Protein AF-A0A948YUH1-F1 (afdb_monomer_lite)

Foldseek 3Di:
DFKKWWKDDDPVLLVVLQVVDDDPQKHWDQDPNTIIIGGPVCVPPDDQVVVQVVVQVVQQVSQVVSCVPVVGPDRMHIAWMWDQDPVRDIDIHGDDDPPPDDD

pLDDT: mean 88.55, std 8.6, range [59.75, 96.5]

Sequence (103 aa):
MKWEVDVLGDQTDLRLLQKAFSSDEFYLSEENGKFVLWSRAFEDLNDADAVRTRAAELVASLSGASRALLGAQQSLTVGGVTLVREDGTKNYFLVVEPATMRI

Secondary structure (DSSP, 8-state):
-EEEEEEES-HHHHHHHHHH-B-SSEEEEEETTEEEEEEGGGTT--SHHHHHHHHHHHHHHHHHHHHHHH---SPPEEEEEEEE-TTSPEEEE--PPP-----

Structure (mmCIF, N/CA/C/O backbone):
data_AF-A0A948YUH1-F1
#
_entry.id   AF-A0A948YUH1-F1
#
loop_
_atom_site.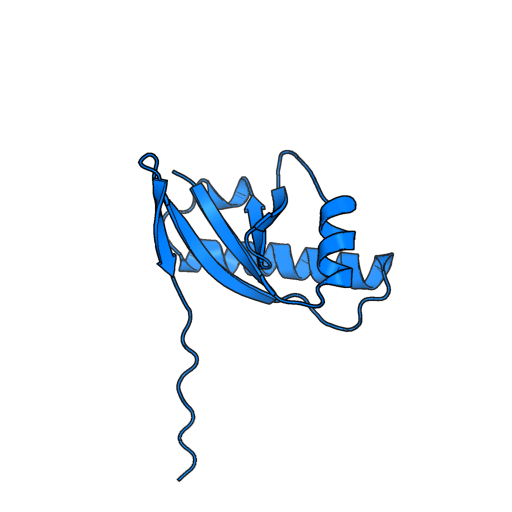group_PDB
_atom_site.id
_atom_site.type_symbol
_atom_site.label_atom_id
_atom_site.label_alt_id
_atom_site.label_comp_id
_atom_site.label_asym_id
_atom_site.label_entity_id
_atom_site.label_seq_id
_atom_site.pdbx_PDB_ins_code
_atom_site.Cartn_x
_atom_site.Cartn_y
_atom_site.Cartn_z
_atom_site.occupancy
_atom_site.B_iso_or_equiv
_atom_site.auth_seq_id
_atom_site.auth_comp_id
_atom_site.auth_asym_id
_atom_site.auth_atom_id
_atom_site.pdbx_PDB_model_num
ATOM 1 N N . MET A 1 1 ? 15.512 -0.864 -7.205 1.00 88.12 1 MET A N 1
ATOM 2 C CA . MET A 1 1 ? 14.159 -0.452 -7.695 1.00 88.12 1 MET A CA 1
ATOM 3 C C . MET A 1 1 ? 13.136 -0.650 -6.574 1.00 88.12 1 MET A C 1
ATOM 5 O O . MET A 1 1 ? 13.424 -1.439 -5.686 1.00 88.12 1 MET A O 1
ATOM 9 N N . LYS A 1 2 ? 11.983 0.036 -6.573 1.00 93.06 2 LYS A N 1
ATOM 10 C CA . LYS A 1 2 ? 10.915 -0.178 -5.571 1.00 93.06 2 LYS A CA 1
ATOM 11 C C . LYS A 1 2 ? 9.511 -0.018 -6.156 1.00 93.06 2 LYS A C 1
ATOM 13 O O . LYS A 1 2 ? 9.319 0.763 -7.088 1.00 93.06 2 LYS A O 1
ATOM 18 N N . TRP A 1 3 ? 8.542 -0.707 -5.564 1.00 96.31 3 TRP A N 1
ATOM 19 C CA . TRP A 1 3 ? 7.123 -0.559 -5.879 1.00 96.31 3 TRP A CA 1
ATOM 20 C C . TRP A 1 3 ? 6.408 0.301 -4.836 1.00 96.31 3 TRP A C 1
ATOM 22 O O . TRP A 1 3 ? 6.646 0.177 -3.635 1.00 96.31 3 TRP A O 1
ATOM 32 N N . GLU A 1 4 ? 5.527 1.165 -5.321 1.00 95.38 4 GLU A N 1
ATOM 33 C CA . GLU A 1 4 ? 4.665 2.062 -4.554 1.00 95.38 4 GLU A CA 1
ATOM 34 C C . GLU A 1 4 ? 3.216 1.821 -4.984 1.00 95.38 4 GLU A C 1
ATOM 36 O O . GLU A 1 4 ? 2.943 1.657 -6.177 1.00 95.38 4 GLU A O 1
ATOM 41 N N . VAL A 1 5 ? 2.282 1.793 -4.034 1.00 96.00 5 VAL A N 1
ATOM 42 C CA . VAL A 1 5 ? 0.864 1.547 -4.323 1.00 96.00 5 VAL A CA 1
ATOM 43 C C . VAL A 1 5 ? 0.003 2.649 -3.728 1.00 96.00 5 VAL A C 1
ATOM 45 O O . VAL A 1 5 ? 0.022 2.859 -2.521 1.00 96.00 5 VAL A O 1
ATOM 48 N N . ASP A 1 6 ? -0.787 3.328 -4.556 1.00 95.19 6 ASP A N 1
ATOM 49 C CA . ASP A 1 6 ? -1.751 4.315 -4.073 1.00 95.19 6 ASP A CA 1
ATOM 50 C C . ASP A 1 6 ? -2.845 3.592 -3.265 1.00 95.19 6 ASP A C 1
ATOM 52 O O . ASP A 1 6 ? -3.432 2.609 -3.728 1.00 95.19 6 ASP A O 1
ATOM 56 N N . VAL A 1 7 ? -3.156 4.095 -2.072 1.00 94.50 7 VAL A N 1
ATOM 57 C CA . VAL A 1 7 ? -4.279 3.631 -1.251 1.00 94.50 7 VAL A CA 1
ATOM 58 C C . VAL A 1 7 ? -5.345 4.714 -1.224 1.00 94.50 7 VAL A C 1
ATOM 60 O O . VAL A 1 7 ? -5.083 5.869 -0.890 1.00 94.50 7 VAL A O 1
ATOM 63 N N . LEU A 1 8 ? -6.560 4.326 -1.593 1.00 93.25 8 LEU A N 1
ATOM 64 C CA . LEU A 1 8 ? -7.725 5.198 -1.644 1.00 93.25 8 LEU A CA 1
ATOM 65 C C . LEU A 1 8 ? -8.661 4.874 -0.479 1.00 93.25 8 LEU A C 1
ATOM 67 O O . LEU A 1 8 ? -8.809 3.715 -0.092 1.00 93.25 8 LEU A O 1
ATOM 71 N N . GLY A 1 9 ? -9.296 5.904 0.067 1.00 91.12 9 GLY A N 1
ATOM 72 C CA . GLY A 1 9 ? -10.194 5.807 1.210 1.00 91.12 9 GLY A CA 1
ATOM 73 C C . GLY A 1 9 ? -10.421 7.177 1.839 1.00 91.12 9 GLY A C 1
ATOM 74 O O . GLY A 1 9 ? -10.020 8.202 1.279 1.00 91.12 9 GLY A O 1
ATOM 75 N N . ASP A 1 10 ? -11.042 7.188 3.013 1.00 90.56 10 ASP A N 1
ATOM 76 C CA . ASP A 1 10 ? -11.196 8.407 3.798 1.00 90.56 10 ASP A CA 1
ATOM 77 C C . ASP A 1 10 ? -9.825 8.930 4.269 1.00 90.56 10 ASP A C 1
ATOM 79 O O . ASP A 1 10 ? -8.994 8.182 4.790 1.00 90.56 10 ASP A O 1
ATOM 83 N N . GLN A 1 11 ? -9.565 10.226 4.069 1.00 90.31 11 GLN A N 1
ATOM 84 C CA . GLN A 1 11 ? -8.260 10.810 4.390 1.00 90.31 11 GLN A CA 1
ATOM 85 C C . GLN A 1 11 ? -7.987 10.864 5.895 1.00 90.31 11 GLN A C 1
ATOM 87 O O . GLN A 1 11 ? -6.833 10.749 6.310 1.00 90.31 11 GLN A O 1
ATOM 92 N N . THR A 1 12 ? -9.015 11.057 6.721 1.00 88.88 12 THR A N 1
ATOM 93 C CA . THR A 1 12 ? -8.854 11.058 8.176 1.00 88.88 12 THR A CA 1
ATOM 94 C C . THR A 1 12 ? -8.479 9.660 8.651 1.00 88.88 12 THR A C 1
ATOM 96 O O . THR A 1 12 ? -7.509 9.526 9.403 1.00 88.88 12 THR A O 1
ATOM 99 N N . ASP A 1 13 ? -9.154 8.629 8.142 1.00 88.19 13 ASP A N 1
ATOM 100 C CA . ASP A 1 13 ? -8.831 7.232 8.441 1.00 88.19 13 ASP A CA 1
ATOM 101 C C . ASP A 1 13 ? -7.412 6.868 7.980 1.00 88.19 13 ASP A C 1
ATOM 103 O O . ASP A 1 13 ? -6.636 6.301 8.750 1.00 88.19 13 ASP A O 1
ATOM 107 N N . LEU A 1 14 ? -7.023 7.250 6.760 1.00 91.25 14 LEU A N 1
ATOM 108 C CA . LEU A 1 14 ? -5.683 6.989 6.223 1.00 91.25 14 LEU A CA 1
ATOM 109 C C . LEU A 1 14 ? -4.571 7.665 7.039 1.00 91.25 14 LEU A C 1
ATOM 111 O O . LEU A 1 14 ? -3.547 7.035 7.308 1.00 91.25 14 LEU A O 1
ATOM 115 N N . ARG A 1 15 ? -4.780 8.898 7.521 1.00 91.25 15 ARG A N 1
ATOM 116 C CA . ARG A 1 15 ? -3.826 9.577 8.422 1.00 91.25 15 ARG A CA 1
ATOM 117 C C . ARG A 1 15 ? -3.712 8.903 9.781 1.00 91.25 15 ARG A C 1
ATOM 119 O O . ARG A 1 15 ? -2.632 8.885 10.373 1.00 91.25 15 ARG A O 1
ATOM 126 N N . LEU A 1 16 ? -4.816 8.385 10.311 1.00 88.50 16 LEU A N 1
ATOM 127 C CA . LEU A 1 16 ? -4.804 7.643 11.570 1.00 88.50 16 LEU A CA 1
ATOM 128 C C . LEU A 1 16 ? -4.091 6.298 11.400 1.00 88.50 16 LEU A C 1
ATOM 130 O O . LEU A 1 16 ? -3.247 5.949 12.225 1.00 88.50 16 LEU A O 1
ATOM 134 N N . LEU A 1 17 ? -4.353 5.591 10.301 1.00 87.12 17 LEU A N 1
ATOM 135 C CA . LEU A 1 17 ? -3.675 4.342 9.961 1.00 87.12 17 LEU A CA 1
ATOM 136 C C . LEU A 1 17 ? -2.182 4.533 9.733 1.00 87.12 17 LEU A C 1
ATOM 138 O O . LEU A 1 17 ? -1.403 3.754 10.264 1.00 87.12 17 LEU A O 1
ATOM 142 N N . GLN A 1 18 ? -1.773 5.585 9.026 1.00 89.81 18 GLN A N 1
ATOM 143 C CA . GLN A 1 18 ? -0.363 5.938 8.862 1.00 89.81 18 GLN A CA 1
ATOM 144 C C . GLN A 1 18 ? 0.358 6.051 10.213 1.00 89.81 18 GLN A C 1
ATOM 146 O O . GLN A 1 18 ? 1.482 5.581 10.362 1.00 89.81 18 GLN A O 1
ATOM 151 N N . LYS A 1 19 ? -0.287 6.665 11.211 1.00 86.50 19 LYS A N 1
ATOM 152 C CA . LYS A 1 19 ? 0.283 6.809 12.560 1.00 86.50 19 LYS A CA 1
ATOM 153 C C . LYS A 1 19 ? 0.280 5.499 13.346 1.00 86.50 19 LYS A C 1
ATOM 155 O O . LYS A 1 19 ? 1.171 5.290 14.162 1.00 86.50 19 LYS A O 1
ATOM 160 N N . ALA A 1 20 ? -0.729 4.657 13.140 1.00 83.19 20 ALA A N 1
ATOM 161 C CA . ALA A 1 20 ? -0.895 3.397 13.859 1.00 83.19 20 ALA A CA 1
ATOM 162 C C . ALA A 1 20 ? -0.060 2.246 13.268 1.00 83.19 20 ALA A C 1
ATOM 164 O O . ALA A 1 20 ? 0.323 1.334 13.996 1.00 83.19 20 ALA A O 1
ATOM 165 N N . PHE A 1 21 ? 0.230 2.288 11.966 1.00 75.81 21 PHE A N 1
ATOM 166 C CA . PHE A 1 21 ? 0.845 1.203 11.207 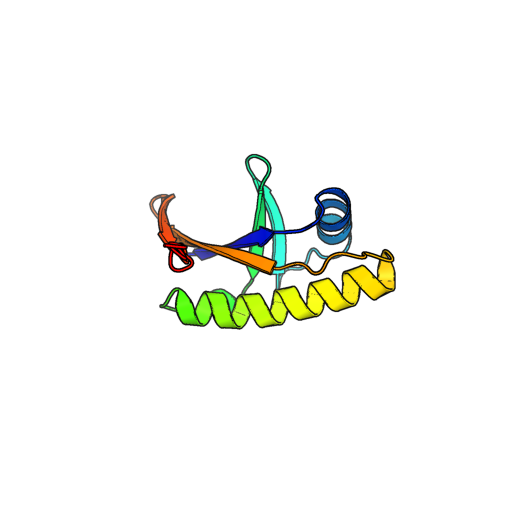1.00 75.81 21 PHE A CA 1
ATOM 167 C C . PHE A 1 21 ? 2.049 1.712 10.412 1.00 75.81 21 PHE A C 1
ATOM 169 O O . PHE A 1 21 ? 1.971 1.998 9.217 1.00 75.81 21 PHE A O 1
ATOM 176 N N . SER A 1 22 ? 3.181 1.794 11.105 1.00 79.19 22 SER A N 1
ATOM 177 C CA . SER A 1 22 ? 4.494 2.015 10.507 1.00 79.19 22 SER A CA 1
ATOM 178 C C . SER A 1 22 ? 5.444 0.954 11.048 1.00 79.19 22 SER A C 1
ATOM 180 O O . SER A 1 22 ? 5.704 0.906 12.250 1.00 79.19 22 SER A O 1
ATOM 182 N N . SER A 1 23 ? 5.936 0.086 10.169 1.00 83.56 23 SER A N 1
ATOM 183 C CA . SER A 1 23 ? 6.911 -0.958 10.492 1.00 83.56 23 SER A CA 1
ATOM 184 C C . SER A 1 23 ? 7.951 -1.072 9.381 1.00 83.56 23 SER A C 1
ATOM 186 O O . SER A 1 23 ? 7.758 -0.542 8.287 1.00 83.56 23 SER A O 1
ATOM 188 N N . ASP A 1 24 ? 9.026 -1.816 9.631 1.00 83.94 24 ASP A N 1
ATOM 189 C CA . ASP A 1 24 ? 10.033 -2.097 8.601 1.00 83.94 24 ASP A CA 1
ATOM 190 C C . ASP A 1 24 ? 9.501 -3.003 7.472 1.00 83.94 24 ASP A C 1
ATOM 192 O O . ASP A 1 24 ? 10.100 -3.064 6.400 1.00 83.94 24 ASP A O 1
ATOM 196 N N . GLU A 1 25 ? 8.381 -3.702 7.691 1.00 87.69 25 GLU A N 1
ATOM 197 C CA . GLU A 1 25 ? 7.762 -4.607 6.711 1.00 87.69 25 GLU A CA 1
ATOM 198 C C . GLU A 1 25 ? 6.817 -3.880 5.746 1.00 87.69 25 GLU A C 1
ATOM 200 O O . GLU A 1 25 ? 6.679 -4.267 4.581 1.00 87.69 25 GLU A O 1
ATOM 205 N N . PHE A 1 26 ? 6.151 -2.830 6.227 1.00 90.50 26 PHE A N 1
ATOM 206 C CA . PHE A 1 26 ? 5.310 -1.949 5.427 1.00 90.50 26 PHE A CA 1
ATOM 207 C C . PHE A 1 26 ? 5.034 -0.632 6.158 1.00 90.50 26 PHE A C 1
ATOM 209 O O . PHE A 1 26 ? 4.964 -0.585 7.393 1.00 90.50 26 PHE A O 1
ATOM 216 N N . TYR A 1 27 ? 4.805 0.423 5.380 1.00 91.19 27 TYR A N 1
ATOM 217 C CA . TYR A 1 27 ? 4.375 1.725 5.882 1.00 91.19 27 TYR A CA 1
ATOM 218 C C . TYR A 1 27 ? 3.497 2.452 4.861 1.00 91.19 27 TYR A C 1
ATOM 220 O O . TYR A 1 27 ? 3.575 2.211 3.654 1.00 91.19 27 TYR A O 1
ATOM 228 N N . LEU A 1 28 ? 2.672 3.365 5.370 1.00 92.75 28 LEU A N 1
ATOM 229 C CA . LEU A 1 28 ? 1.936 4.348 4.580 1.00 92.75 28 LEU A CA 1
ATOM 230 C C . LEU A 1 28 ? 2.662 5.697 4.648 1.00 92.75 28 LEU A C 1
ATOM 232 O O . LEU A 1 28 ? 3.009 6.160 5.734 1.00 92.75 28 LEU A O 1
ATOM 236 N N . SER A 1 29 ? 2.873 6.351 3.511 1.00 92.94 29 SER A N 1
ATOM 237 C CA . SER A 1 29 ? 3.331 7.743 3.430 1.00 92.94 29 SER A CA 1
ATOM 238 C C . SER A 1 29 ? 2.254 8.624 2.799 1.00 92.94 29 SER A C 1
ATOM 240 O O . SER A 1 29 ? 1.448 8.157 1.999 1.00 92.94 29 SER A O 1
ATOM 242 N N . GLU A 1 30 ? 2.220 9.906 3.170 1.00 93.56 30 GLU A N 1
ATOM 243 C CA . GLU A 1 30 ? 1.405 10.916 2.486 1.00 93.56 30 GLU A CA 1
ATOM 244 C C . GLU A 1 30 ? 2.324 11.712 1.547 1.00 93.56 30 GLU A C 1
ATOM 246 O O . GLU A 1 30 ? 3.229 12.412 2.001 1.00 93.56 30 GLU A O 1
ATOM 251 N N . GLU A 1 31 ? 2.105 11.599 0.238 1.00 90.00 31 GLU A N 1
ATOM 252 C CA . GLU A 1 31 ? 2.888 12.261 -0.807 1.00 90.00 31 GLU A CA 1
ATOM 253 C C . GLU A 1 31 ? 1.952 13.013 -1.756 1.00 90.00 31 GLU A C 1
ATOM 255 O O . GLU A 1 31 ? 1.087 12.420 -2.397 1.00 90.00 31 GLU A O 1
ATOM 260 N N . ASN A 1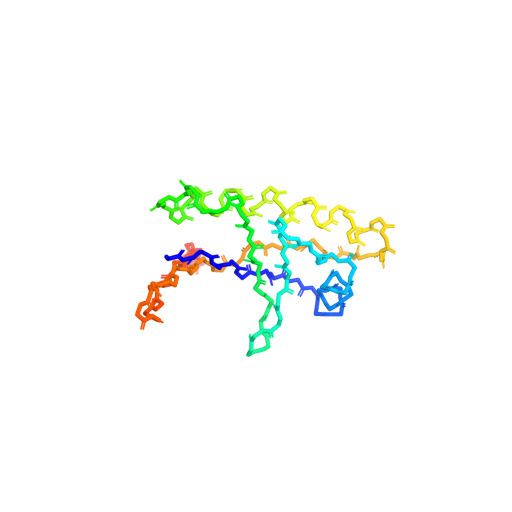 32 ? 2.112 14.337 -1.869 1.00 87.25 32 ASN A N 1
ATOM 261 C CA . ASN A 1 32 ? 1.294 15.189 -2.749 1.00 87.25 32 ASN A CA 1
ATOM 262 C C . ASN A 1 32 ? -0.230 15.009 -2.557 1.00 87.25 32 ASN A C 1
ATOM 264 O O . ASN A 1 32 ? -0.993 15.035 -3.522 1.00 87.25 32 ASN A O 1
ATOM 268 N N . GLY A 1 33 ? -0.675 14.802 -1.312 1.00 87.00 33 GLY A N 1
ATOM 269 C CA . GLY A 1 33 ? -2.089 14.590 -0.978 1.00 87.00 33 GLY A CA 1
ATOM 270 C C . GLY A 1 33 ? -2.628 13.196 -1.317 1.00 87.00 33 GLY A C 1
ATOM 271 O O . GLY A 1 33 ? -3.840 12.986 -1.268 1.00 87.00 33 GLY A O 1
ATOM 272 N N . LYS A 1 34 ? -1.751 12.247 -1.659 1.00 91.38 34 LYS A N 1
ATOM 273 C CA . LYS A 1 34 ? -2.073 10.830 -1.841 1.00 91.38 34 LYS A CA 1
ATOM 274 C C . LYS A 1 34 ? -1.431 9.993 -0.747 1.00 91.38 34 LYS A C 1
ATOM 276 O O . LYS A 1 34 ? -0.350 10.328 -0.275 1.00 91.38 34 LYS A O 1
ATOM 281 N N . PHE A 1 35 ? -2.068 8.881 -0.400 1.00 94.12 35 PHE A N 1
ATOM 282 C CA . PHE A 1 35 ? -1.476 7.885 0.483 1.00 94.12 35 PHE A CA 1
ATOM 283 C C . PHE A 1 35 ? -0.822 6.793 -0.347 1.00 94.12 35 PHE A C 1
ATOM 285 O O . PHE A 1 35 ? -1.470 6.205 -1.212 1.00 94.12 35 PHE A O 1
ATOM 292 N N . VAL A 1 36 ? 0.452 6.537 -0.080 1.00 95.06 36 VAL A N 1
ATOM 293 C CA . VAL A 1 36 ? 1.265 5.550 -0.783 1.00 95.06 36 VAL A CA 1
ATOM 294 C C . VAL A 1 36 ? 1.665 4.464 0.203 1.00 95.06 36 VAL A C 1
ATOM 296 O O . VAL A 1 36 ? 2.244 4.735 1.251 1.00 95.06 36 VAL A O 1
ATOM 299 N N . LEU A 1 37 ? 1.335 3.222 -0.127 1.00 95.12 37 LEU A N 1
ATOM 300 C CA . LEU A 1 37 ? 1.760 2.032 0.586 1.00 95.12 37 LEU A CA 1
ATOM 301 C C . LEU A 1 37 ? 3.056 1.510 -0.029 1.00 95.12 37 LEU A C 1
ATOM 303 O O . LEU A 1 37 ? 3.128 1.227 -1.229 1.00 95.12 37 LEU A O 1
ATOM 307 N N . TRP A 1 38 ? 4.047 1.314 0.828 1.00 94.19 38 TRP A N 1
ATOM 308 C CA . TRP A 1 38 ? 5.236 0.530 0.534 1.00 94.19 38 TRP A CA 1
ATOM 309 C C . TRP A 1 38 ? 5.243 -0.731 1.400 1.00 94.19 38 TRP A C 1
ATOM 311 O O . TRP A 1 38 ? 4.802 -0.699 2.550 1.00 94.19 38 TRP A O 1
ATOM 321 N N . SER A 1 39 ? 5.760 -1.839 0.867 1.00 94.56 39 SER A N 1
ATOM 322 C CA . SER A 1 39 ? 5.987 -3.068 1.628 1.00 94.56 39 SER A CA 1
ATOM 323 C C . SER A 1 39 ? 7.136 -3.888 1.048 1.00 94.56 39 SER A C 1
ATOM 325 O O . SER A 1 39 ? 7.270 -3.983 -0.174 1.00 94.56 39 SER A O 1
ATOM 327 N N . ARG A 1 40 ? 7.890 -4.572 1.921 1.00 93.62 40 ARG A N 1
ATOM 328 C CA . ARG A 1 40 ? 8.869 -5.600 1.523 1.00 93.62 40 ARG A CA 1
ATOM 329 C C . ARG A 1 40 ? 8.244 -6.723 0.708 1.00 93.62 40 ARG A C 1
ATOM 331 O O . ARG A 1 40 ? 8.885 -7.277 -0.175 1.00 93.62 40 ARG A O 1
ATOM 338 N N . ALA A 1 41 ? 6.961 -7.010 0.932 1.00 93.00 41 ALA A N 1
ATOM 339 C CA . ALA A 1 41 ? 6.221 -8.009 0.168 1.00 93.00 41 ALA A CA 1
ATOM 340 C C . ALA A 1 41 ? 6.127 -7.690 -1.337 1.00 93.00 41 ALA A C 1
ATOM 342 O O . ALA A 1 41 ? 5.676 -8.541 -2.102 1.00 93.00 41 ALA A O 1
ATOM 343 N N . PHE A 1 42 ? 6.505 -6.478 -1.760 1.00 94.56 42 PHE A N 1
ATOM 344 C CA . PHE A 1 42 ? 6.553 -6.087 -3.164 1.00 94.56 42 PHE A CA 1
ATOM 345 C C . PHE A 1 42 ? 7.948 -6.232 -3.789 1.00 94.56 42 PHE A C 1
ATOM 347 O O . PHE A 1 42 ? 8.049 -6.160 -5.009 1.00 94.56 42 PHE A O 1
ATOM 354 N N . GLU A 1 43 ? 9.014 -6.408 -3.000 1.00 92.00 43 GLU A N 1
ATOM 355 C CA . GLU A 1 43 ? 10.404 -6.368 -3.491 1.00 92.00 43 GLU A CA 1
ATOM 356 C C . GLU A 1 43 ? 10.720 -7.492 -4.484 1.00 92.00 43 GLU A C 1
ATOM 358 O O . GLU A 1 43 ? 11.390 -7.247 -5.485 1.00 92.00 43 GLU A O 1
ATOM 363 N N . ASP A 1 44 ? 10.172 -8.687 -4.255 1.00 91.94 44 ASP A N 1
ATOM 364 C CA . ASP A 1 44 ? 10.383 -9.856 -5.117 1.00 91.94 44 ASP A CA 1
ATOM 365 C C . ASP A 1 44 ? 9.429 -9.908 -6.329 1.00 91.94 44 ASP A C 1
ATOM 367 O O . ASP A 1 44 ? 9.479 -10.842 -7.136 1.00 91.94 44 ASP A O 1
ATOM 371 N N . LEU A 1 45 ? 8.530 -8.927 -6.469 1.00 95.06 45 LEU A N 1
ATOM 372 C CA . LEU A 1 45 ? 7.527 -8.895 -7.534 1.00 95.06 45 LEU A CA 1
ATOM 373 C C . LEU A 1 45 ? 8.031 -8.092 -8.737 1.00 95.06 45 LEU A C 1
ATOM 375 O O . LEU A 1 45 ? 8.528 -6.975 -8.606 1.00 95.06 45 LEU A O 1
ATOM 379 N N . ASN A 1 46 ? 7.852 -8.646 -9.938 1.00 92.00 46 ASN A N 1
ATOM 380 C CA . ASN A 1 46 ? 8.374 -8.063 -11.181 1.00 92.00 46 ASN A CA 1
ATOM 381 C C . ASN A 1 46 ? 7.290 -7.510 -12.112 1.00 92.00 46 ASN A C 1
ATOM 383 O O . ASN A 1 46 ? 7.608 -6.921 -13.146 1.00 92.00 46 ASN A O 1
ATOM 387 N N . ASP A 1 47 ? 6.019 -7.679 -11.759 1.00 93.00 47 ASP A N 1
ATOM 388 C CA . ASP A 1 47 ? 4.893 -7.228 -12.562 1.00 93.00 47 ASP A CA 1
ATOM 389 C C . ASP A 1 47 ? 3.852 -6.486 -11.714 1.00 93.00 47 ASP A C 1
ATOM 391 O O . ASP A 1 47 ? 3.646 -6.756 -10.528 1.00 93.00 47 ASP A O 1
ATOM 395 N N . ALA A 1 48 ? 3.199 -5.511 -12.343 1.00 94.75 48 ALA A N 1
ATOM 396 C CA . ALA A 1 48 ? 2.264 -4.627 -11.663 1.00 94.75 48 ALA A CA 1
ATOM 397 C C . ALA A 1 48 ? 0.980 -5.342 -11.205 1.00 94.75 48 ALA A C 1
ATOM 399 O O . ALA A 1 48 ? 0.340 -4.877 -10.261 1.00 94.75 48 ALA A O 1
ATOM 400 N N . ASP A 1 49 ? 0.594 -6.452 -11.839 1.00 94.00 49 ASP A N 1
ATOM 401 C CA . ASP A 1 49 ? -0.626 -7.190 -11.500 1.00 94.00 49 ASP A CA 1
ATOM 402 C C . ASP A 1 49 ? -0.426 -8.049 -10.244 1.00 94.00 49 ASP A C 1
ATOM 404 O O . ASP A 1 49 ? -1.296 -8.076 -9.366 1.00 94.00 49 ASP A O 1
ATOM 408 N N . ALA A 1 50 ? 0.743 -8.671 -10.091 1.00 95.38 50 ALA A N 1
ATOM 409 C CA . ALA A 1 50 ? 1.154 -9.357 -8.874 1.00 95.38 50 ALA A CA 1
ATOM 410 C C . ALA A 1 50 ? 1.273 -8.372 -7.709 1.00 95.38 50 ALA A C 1
ATOM 412 O O . ALA A 1 50 ? 0.734 -8.634 -6.632 1.00 95.38 50 ALA A O 1
ATOM 413 N N . VAL A 1 51 ? 1.895 -7.205 -7.931 1.00 96.50 51 VAL A N 1
ATOM 414 C CA . VAL A 1 51 ? 1.960 -6.137 -6.919 1.00 96.50 51 VAL A CA 1
ATOM 415 C C . VAL A 1 51 ? 0.558 -5.688 -6.523 1.00 96.50 51 VAL A C 1
ATOM 417 O O . VAL A 1 51 ? 0.270 -5.582 -5.333 1.00 96.50 51 VAL A O 1
ATOM 420 N N . ARG A 1 52 ? -0.350 -5.487 -7.486 1.00 95.44 52 ARG A N 1
ATOM 421 C CA . ARG A 1 52 ? -1.740 -5.104 -7.202 1.00 95.44 52 ARG A CA 1
ATOM 422 C C . ARG A 1 52 ? -2.475 -6.160 -6.386 1.00 95.44 52 ARG A C 1
ATOM 424 O O . ARG A 1 52 ? -3.142 -5.811 -5.417 1.00 95.44 52 ARG A O 1
ATOM 431 N N . THR A 1 53 ? -2.341 -7.431 -6.757 1.00 95.44 53 THR A N 1
ATOM 432 C CA . THR A 1 53 ? -2.948 -8.559 -6.036 1.00 95.44 53 THR A CA 1
ATOM 433 C C . THR A 1 53 ? -2.456 -8.596 -4.595 1.00 95.44 53 THR A C 1
ATOM 435 O O . THR A 1 53 ? -3.255 -8.594 -3.659 1.00 95.44 53 THR A O 1
ATOM 438 N N . ARG A 1 54 ? -1.135 -8.529 -4.403 1.00 96.00 54 ARG A N 1
ATOM 439 C CA . ARG A 1 54 ? -0.529 -8.559 -3.074 1.00 96.00 54 ARG A CA 1
ATOM 440 C C . ARG A 1 54 ? -0.898 -7.334 -2.240 1.00 96.00 54 ARG A C 1
ATOM 442 O O . ARG A 1 54 ? -1.173 -7.449 -1.047 1.00 96.00 54 ARG A O 1
ATOM 449 N N . ALA A 1 55 ? -0.951 -6.163 -2.863 1.00 95.44 55 ALA A N 1
ATOM 450 C CA . ALA A 1 55 ? -1.390 -4.944 -2.205 1.00 95.44 55 ALA A CA 1
ATO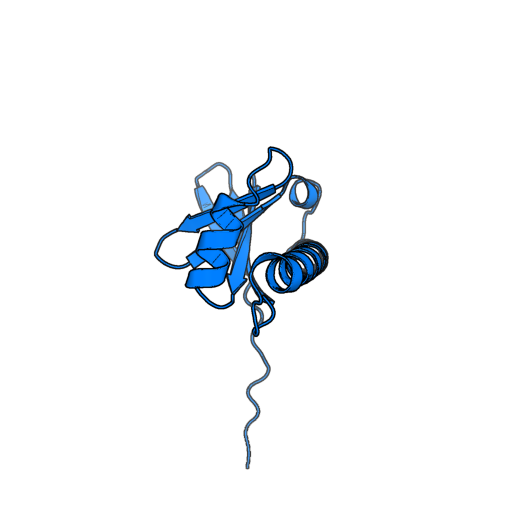M 451 C C . ALA A 1 55 ? -2.870 -5.004 -1.815 1.00 95.44 55 ALA A C 1
ATOM 453 O O . ALA A 1 55 ? -3.219 -4.528 -0.741 1.00 95.44 55 ALA A O 1
ATOM 454 N N . ALA A 1 56 ? -3.733 -5.624 -2.624 1.00 94.75 56 ALA A N 1
ATOM 455 C CA . ALA A 1 56 ? -5.149 -5.778 -2.298 1.00 94.75 56 ALA A CA 1
ATOM 456 C C . ALA A 1 56 ? -5.354 -6.616 -1.025 1.00 94.75 56 ALA A C 1
ATOM 458 O O . ALA A 1 56 ? -6.183 -6.257 -0.191 1.00 94.75 56 ALA A O 1
ATOM 459 N N . GLU A 1 57 ? -4.561 -7.671 -0.822 1.00 94.56 57 GLU A N 1
ATOM 460 C CA . GLU A 1 57 ? -4.576 -8.476 0.409 1.00 94.56 57 GLU A CA 1
ATOM 461 C C . GLU A 1 57 ? -4.160 -7.659 1.646 1.00 94.56 57 GLU A C 1
ATOM 463 O O . GLU A 1 57 ? -4.815 -7.706 2.696 1.00 94.56 57 GLU A O 1
ATOM 468 N N . LEU A 1 58 ? -3.088 -6.868 1.521 1.00 92.62 58 LEU A N 1
ATOM 469 C CA . LEU A 1 58 ? -2.616 -5.987 2.593 1.00 92.62 58 LEU A CA 1
ATOM 470 C C . LEU A 1 58 ? -3.636 -4.885 2.904 1.00 92.62 58 LEU A C 1
ATOM 472 O O . LEU A 1 58 ? -3.975 -4.664 4.065 1.00 92.62 58 LEU A O 1
ATOM 476 N N . VAL A 1 59 ? -4.184 -4.234 1.879 1.00 93.50 59 VAL A N 1
ATOM 477 C CA . VAL A 1 59 ? -5.195 -3.176 2.014 1.00 93.50 59 VAL A CA 1
ATOM 478 C C . VAL A 1 59 ? -6.502 -3.718 2.601 1.00 93.50 59 VAL A C 1
ATOM 480 O O . VAL A 1 59 ? -7.130 -3.041 3.420 1.00 93.50 59 VAL A O 1
ATOM 483 N N . ALA A 1 60 ? -6.898 -4.950 2.273 1.00 92.31 60 ALA A N 1
ATOM 484 C CA . ALA A 1 60 ? -8.038 -5.613 2.907 1.00 92.31 60 ALA A CA 1
ATOM 485 C C . ALA A 1 60 ? -7.797 -5.843 4.409 1.00 92.31 60 ALA A C 1
ATOM 487 O O . ALA A 1 60 ? -8.688 -5.594 5.226 1.00 92.31 60 ALA A O 1
ATOM 488 N N . SER A 1 61 ? -6.579 -6.245 4.781 1.00 89.88 61 SER A N 1
ATOM 489 C CA . SER A 1 61 ? -6.178 -6.417 6.182 1.00 89.88 61 SER A CA 1
ATOM 490 C C . SER A 1 61 ? -6.181 -5.081 6.936 1.00 89.88 61 SER A C 1
ATOM 492 O O . SER A 1 61 ? -6.752 -4.984 8.024 1.00 89.88 61 SER A O 1
ATOM 494 N N . LEU A 1 62 ? -5.642 -4.022 6.322 1.00 88.69 62 LEU A N 1
ATOM 495 C CA . LEU A 1 62 ? -5.673 -2.656 6.859 1.00 88.69 62 LEU A CA 1
ATOM 496 C C . LEU A 1 62 ? -7.102 -2.123 7.003 1.00 88.69 62 LEU A C 1
ATOM 498 O O . LEU A 1 62 ? -7.415 -1.497 8.009 1.00 88.69 62 LEU A O 1
ATOM 502 N N . SER A 1 63 ? -7.989 -2.426 6.054 1.00 89.31 63 SER A N 1
ATOM 503 C CA . SER A 1 63 ? -9.416 -2.086 6.147 1.00 89.31 63 SER A CA 1
ATOM 504 C C . SER A 1 63 ? -10.110 -2.819 7.296 1.00 89.31 63 SER A C 1
ATOM 506 O O . SER A 1 63 ? -11.007 -2.284 7.941 1.00 89.31 63 SER A O 1
ATOM 508 N N . GLY A 1 64 ? -9.722 -4.067 7.571 1.00 87.75 64 GLY A N 1
ATOM 509 C CA . GLY A 1 64 ? -10.188 -4.795 8.752 1.00 87.75 64 GLY A CA 1
ATOM 510 C C . GLY A 1 64 ? -9.755 -4.103 10.045 1.00 87.75 64 GLY A C 1
ATOM 511 O O . GLY A 1 64 ? -10.587 -3.849 10.918 1.00 87.75 64 GLY A O 1
ATOM 512 N N . ALA A 1 65 ? -8.474 -3.744 10.133 1.00 84.81 65 ALA A N 1
ATOM 513 C CA . ALA A 1 65 ? -7.915 -3.046 11.284 1.00 84.81 65 ALA A CA 1
ATOM 514 C C . ALA A 1 65 ? -8.521 -1.645 11.478 1.00 84.81 65 ALA A C 1
ATOM 516 O O . ALA A 1 65 ? -8.842 -1.277 12.605 1.00 84.81 65 ALA A O 1
ATOM 517 N N . SER A 1 66 ? -8.743 -0.887 10.400 1.00 84.31 66 SER A N 1
ATOM 518 C CA . SER A 1 66 ? -9.345 0.451 10.459 1.00 84.31 66 SER A CA 1
ATOM 519 C C . SER A 1 66 ? -10.773 0.405 10.994 1.00 84.31 66 SER A C 1
ATOM 521 O O . SER A 1 66 ? -11.122 1.169 11.891 1.00 84.31 66 SER A O 1
ATOM 523 N N . ARG A 1 67 ? -11.585 -0.551 10.529 1.00 87.75 67 ARG A N 1
ATOM 524 C CA . ARG A 1 67 ? -12.942 -0.764 11.048 1.00 87.75 67 ARG A CA 1
ATOM 525 C C . ARG A 1 67 ? -12.933 -1.122 12.528 1.00 87.75 67 ARG A C 1
ATOM 527 O O . ARG A 1 67 ? -13.726 -0.578 13.288 1.00 87.75 67 ARG A O 1
ATOM 534 N N . ALA A 1 68 ? -12.033 -2.016 12.934 1.00 86.06 68 ALA A N 1
ATOM 535 C CA . ALA A 1 68 ? -11.960 -2.494 14.309 1.00 86.06 68 ALA A CA 1
ATOM 536 C C . ALA A 1 68 ? -11.454 -1.426 15.294 1.00 86.06 68 ALA A C 1
ATOM 538 O O . ALA A 1 68 ? -11.969 -1.331 16.405 1.00 86.06 68 ALA A O 1
ATOM 539 N N . LEU A 1 69 ? -10.448 -0.639 14.902 1.00 81.75 69 LEU A N 1
ATOM 540 C CA . LEU A 1 69 ? -9.770 0.312 15.788 1.00 81.75 69 LEU A CA 1
ATOM 541 C C . LEU A 1 69 ? -10.360 1.722 15.730 1.00 81.75 69 LEU A C 1
ATOM 543 O O . LEU A 1 69 ? -10.355 2.425 16.736 1.00 81.75 69 LEU A O 1
ATOM 547 N N . LEU A 1 70 ? -10.829 2.144 14.555 1.00 81.12 70 LEU A N 1
ATOM 548 C CA . LEU A 1 70 ? -11.218 3.529 14.278 1.00 81.12 70 LEU A CA 1
ATOM 549 C C . LEU A 1 70 ? -12.718 3.676 13.996 1.00 81.12 70 LEU A C 1
ATOM 551 O O . LEU A 1 70 ? -13.210 4.793 13.880 1.00 81.12 70 LEU A O 1
ATOM 555 N N . GLY A 1 71 ? -13.456 2.567 13.879 1.00 81.69 71 GLY A N 1
ATOM 556 C CA . GLY A 1 71 ? -14.871 2.599 13.503 1.00 81.69 71 GLY A CA 1
ATOM 557 C C . GLY A 1 71 ? -15.106 3.064 12.062 1.00 81.69 71 GLY A C 1
ATOM 558 O O . GLY A 1 71 ? -16.222 3.481 11.736 1.00 81.69 71 GLY A O 1
ATOM 559 N N . ALA A 1 72 ? -14.069 2.992 11.217 1.00 82.81 72 ALA A N 1
ATOM 560 C CA . ALA A 1 72 ? -14.114 3.385 9.813 1.00 82.81 72 ALA A CA 1
ATOM 561 C C . ALA A 1 72 ? -15.326 2.759 9.108 1.00 82.81 72 ALA A C 1
ATOM 563 O O . ALA A 1 72 ? -15.650 1.590 9.317 1.00 82.81 72 ALA A O 1
ATOM 564 N N . GLN A 1 73 ? -16.017 3.534 8.276 1.00 77.19 73 GLN A N 1
ATOM 565 C CA . GLN A 1 73 ? -17.196 3.048 7.544 1.00 77.19 73 GLN A CA 1
ATOM 566 C C . GLN A 1 73 ? -16.857 2.671 6.100 1.00 77.19 73 GLN A C 1
ATOM 568 O O . GLN A 1 73 ? -17.488 1.786 5.521 1.00 77.19 73 GLN A O 1
ATOM 573 N N . GLN A 1 74 ? -15.846 3.317 5.516 1.00 81.94 74 GLN A N 1
ATOM 574 C CA . GLN A 1 74 ? -15.404 3.045 4.153 1.00 81.94 74 GLN A CA 1
ATOM 575 C C . GLN A 1 74 ? -14.254 2.040 4.146 1.00 81.94 74 GLN A C 1
ATOM 577 O O . GLN A 1 74 ? -13.349 2.090 4.977 1.00 81.94 74 GLN A O 1
ATOM 582 N N . SER A 1 75 ? -14.305 1.101 3.199 1.00 87.88 75 SER A N 1
ATOM 583 C CA . SER A 1 75 ? -13.185 0.187 2.968 1.00 87.88 75 SER A CA 1
ATOM 584 C C . SER A 1 75 ? -12.110 0.906 2.166 1.00 87.88 75 SER A C 1
ATOM 586 O O . SER A 1 75 ? -12.426 1.690 1.273 1.00 87.88 75 SER A O 1
ATOM 588 N N . LEU A 1 76 ? -10.851 0.612 2.470 1.00 92.06 76 LEU A N 1
ATOM 589 C CA . LEU A 1 76 ? -9.734 1.088 1.673 1.00 92.06 76 LEU A CA 1
ATOM 590 C C . LEU A 1 76 ? -9.650 0.265 0.388 1.00 92.06 76 LEU A C 1
ATOM 592 O O . LEU A 1 76 ? -9.956 -0.931 0.379 1.00 92.06 76 LEU A O 1
ATOM 596 N N . THR A 1 77 ? -9.194 0.890 -0.689 1.00 92.62 77 THR A N 1
ATOM 597 C CA . THR A 1 77 ? -9.018 0.233 -1.987 1.00 92.62 77 THR A CA 1
ATOM 598 C C . THR A 1 77 ? -7.657 0.551 -2.582 1.00 92.62 77 THR A C 1
ATOM 600 O O . THR A 1 77 ? -7.103 1.627 -2.358 1.00 92.62 77 THR A O 1
ATOM 603 N N . VAL A 1 78 ? -7.130 -0.377 -3.377 1.00 94.19 78 VAL A N 1
ATOM 604 C CA . VAL A 1 78 ? -5.911 -0.152 -4.159 1.00 94.19 78 VAL A CA 1
ATOM 605 C C . VAL A 1 78 ? -6.227 0.763 -5.341 1.00 94.19 78 VAL A C 1
ATOM 607 O O . VAL A 1 78 ? -7.174 0.513 -6.083 1.00 94.19 78 VAL A O 1
ATOM 610 N N . GLY A 1 79 ? -5.436 1.820 -5.505 1.00 92.31 79 GLY A N 1
ATOM 611 C CA . GLY A 1 79 ? -5.459 2.711 -6.658 1.00 92.31 79 GLY A CA 1
ATOM 612 C C . GLY A 1 79 ? -4.446 2.292 -7.728 1.00 92.31 79 GLY A C 1
ATOM 613 O O . GLY A 1 79 ? -4.437 1.157 -8.207 1.00 92.31 79 GLY A O 1
ATOM 614 N N . GLY A 1 80 ? -3.593 3.235 -8.132 1.00 92.75 80 GLY A N 1
ATOM 615 C CA . GLY A 1 80 ? -2.502 2.989 -9.073 1.00 92.75 80 GLY A CA 1
ATOM 616 C C . GLY A 1 80 ? -1.320 2.251 -8.442 1.00 92.75 80 GLY A C 1
ATOM 617 O O . GLY A 1 80 ? -1.058 2.368 -7.248 1.00 92.75 80 GLY A O 1
ATOM 618 N N . VAL A 1 81 ? -0.577 1.523 -9.273 1.00 95.56 81 VAL A N 1
ATOM 619 C CA . VAL A 1 81 ? 0.707 0.915 -8.900 1.00 95.56 81 VAL A CA 1
ATOM 620 C C . VAL A 1 81 ? 1.819 1.659 -9.630 1.00 95.56 81 VAL A C 1
ATOM 622 O O . VAL A 1 81 ? 1.688 1.961 -10.816 1.00 95.56 81 VAL A O 1
ATOM 625 N N . THR A 1 82 ? 2.916 1.954 -8.942 1.00 95.44 82 THR A N 1
ATOM 626 C CA . THR A 1 82 ? 4.040 2.715 -9.489 1.00 95.44 82 THR A CA 1
ATOM 627 C C . THR A 1 82 ? 5.350 1.969 -9.269 1.00 95.44 82 THR A C 1
ATOM 629 O O . THR A 1 82 ? 5.688 1.615 -8.143 1.00 95.44 82 THR A O 1
ATOM 632 N N . LEU A 1 83 ? 6.117 1.763 -10.342 1.00 95.56 83 LEU A N 1
ATOM 633 C CA . LEU A 1 83 ? 7.498 1.280 -10.263 1.00 95.56 83 LEU A CA 1
ATOM 634 C C . LEU A 1 83 ? 8.447 2.471 -10.259 1.00 95.56 83 LEU A C 1
ATOM 636 O O . LEU A 1 83 ? 8.560 3.168 -11.272 1.00 95.56 83 LEU A O 1
ATOM 640 N N . VAL A 1 84 ? 9.166 2.661 -9.160 1.00 94.25 84 VAL A N 1
ATOM 641 C CA . VAL A 1 84 ? 10.231 3.656 -9.042 1.00 94.25 84 VAL A CA 1
ATOM 642 C C . VAL A 1 84 ? 11.572 2.978 -9.310 1.00 94.25 84 VAL A C 1
ATOM 644 O O . VAL A 1 84 ? 12.012 2.078 -8.585 1.00 94.25 84 VAL A O 1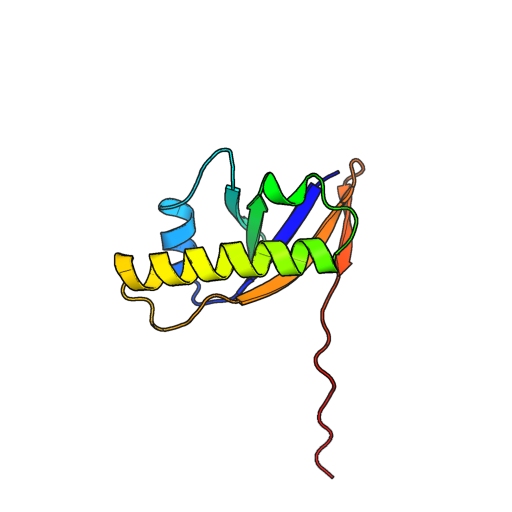
ATOM 647 N N . ARG A 1 85 ? 12.224 3.394 -10.392 1.00 93.75 85 ARG A N 1
ATOM 648 C CA . ARG A 1 85 ? 13.560 2.927 -10.770 1.00 93.75 85 ARG A CA 1
ATOM 649 C C . ARG A 1 85 ? 14.640 3.627 -9.945 1.00 93.75 85 ARG A C 1
ATOM 651 O O . ARG A 1 85 ? 14.380 4.597 -9.241 1.00 93.75 85 ARG A O 1
ATOM 658 N N . GLU A 1 86 ? 15.861 3.107 -10.010 1.00 92.50 86 GLU A N 1
ATOM 659 C CA . GLU A 1 86 ? 17.005 3.626 -9.239 1.00 92.50 86 GLU A CA 1
ATOM 660 C C . GLU A 1 86 ? 17.442 5.025 -9.680 1.00 92.50 86 GLU A C 1
ATOM 662 O O . GLU A 1 86 ? 17.927 5.802 -8.868 1.00 92.50 86 GLU A O 1
ATOM 667 N N . ASP A 1 87 ? 17.194 5.369 -10.943 1.00 93.31 87 ASP A N 1
ATOM 668 C CA . ASP A 1 87 ? 17.389 6.708 -11.508 1.00 93.31 87 ASP A CA 1
ATOM 669 C C . ASP A 1 87 ? 16.262 7.696 -11.134 1.00 93.31 87 ASP A C 1
ATOM 671 O O . ASP A 1 87 ? 16.274 8.845 -11.569 1.00 93.31 87 ASP A O 1
ATOM 675 N N . GLY A 1 88 ? 15.272 7.254 -10.348 1.00 91.44 88 GLY A N 1
ATOM 676 C CA . GLY A 1 88 ? 14.093 8.032 -9.969 1.00 91.44 88 GLY A CA 1
ATOM 677 C C . GLY A 1 88 ? 12.963 8.027 -11.004 1.00 91.44 88 GLY A C 1
ATOM 678 O O . GLY A 1 88 ? 11.894 8.579 -10.730 1.00 91.44 88 GLY A O 1
ATOM 679 N N . THR A 1 89 ? 13.141 7.385 -12.162 1.00 94.94 89 THR A N 1
ATOM 680 C CA . THR A 1 89 ? 12.089 7.263 -13.179 1.00 94.94 89 THR A CA 1
ATOM 681 C C . THR A 1 89 ? 10.898 6.485 -12.617 1.00 94.94 89 THR A C 1
ATOM 683 O O . THR A 1 89 ? 11.051 5.359 -12.135 1.00 94.94 89 THR A O 1
ATOM 686 N N . LYS A 1 90 ? 9.692 7.058 -12.717 1.00 94.44 90 LYS A N 1
ATOM 687 C CA . LYS A 1 90 ? 8.438 6.428 -12.279 1.00 94.44 90 LYS A CA 1
ATOM 688 C C . LYS A 1 90 ? 7.652 5.884 -13.476 1.00 94.44 90 LYS A C 1
ATOM 690 O O . LYS A 1 90 ? 7.331 6.639 -14.391 1.00 94.44 90 LYS A O 1
ATOM 695 N N . ASN A 1 91 ? 7.314 4.593 -13.456 1.00 95.06 91 ASN A N 1
ATOM 696 C CA . ASN A 1 91 ? 6.370 3.983 -14.401 1.00 95.06 91 ASN A CA 1
ATOM 697 C C . ASN A 1 91 ? 5.031 3.771 -13.696 1.00 95.06 91 ASN A C 1
ATOM 699 O O . ASN A 1 91 ? 4.984 3.069 -12.686 1.00 95.06 91 ASN A O 1
ATOM 703 N N . TYR A 1 92 ? 3.966 4.366 -14.226 1.00 92.88 92 TYR A N 1
ATOM 704 C CA . TYR A 1 92 ? 2.631 4.313 -13.635 1.00 92.88 92 TYR A CA 1
ATOM 705 C C . TYR A 1 92 ? 1.777 3.247 -14.320 1.00 92.88 92 TYR A C 1
ATOM 707 O O . TYR A 1 92 ? 1.642 3.242 -15.543 1.00 92.88 92 TYR A O 1
ATOM 715 N N . PHE A 1 93 ? 1.163 2.381 -13.522 1.00 92.19 93 PHE A N 1
ATOM 716 C CA . PHE A 1 93 ? 0.279 1.309 -13.963 1.00 92.19 93 PHE A CA 1
ATOM 717 C C . PHE A 1 93 ? -1.121 1.568 -13.408 1.00 92.19 93 PHE A C 1
ATOM 719 O O . PHE A 1 93 ? -1.420 1.293 -12.242 1.00 92.19 93 PHE A O 1
ATOM 726 N N . LEU A 1 94 ? -1.975 2.135 -14.257 1.00 82.06 94 LEU A N 1
ATOM 727 C CA . LEU A 1 94 ? -3.356 2.470 -13.927 1.00 82.06 94 LEU A CA 1
ATOM 728 C C . LEU A 1 94 ? -4.290 1.368 -14.425 1.00 82.06 94 LEU A C 1
ATOM 730 O O . LEU A 1 94 ? -4.159 0.909 -15.559 1.00 82.06 94 LEU A O 1
ATOM 734 N N . VAL A 1 95 ? -5.256 0.979 -13.595 1.00 72.44 95 VAL A N 1
ATOM 735 C CA . VAL A 1 95 ? -6.404 0.198 -14.060 1.00 72.44 95 VAL A CA 1
ATOM 736 C C . VAL A 1 95 ? -7.444 1.190 -14.547 1.00 72.44 95 VAL A C 1
ATOM 738 O O . VAL A 1 95 ? -7.965 1.988 -13.773 1.00 72.44 95 VAL A O 1
ATOM 741 N N . VAL A 1 96 ? -7.714 1.162 -15.845 1.00 67.94 96 VAL A N 1
ATOM 742 C CA . VAL A 1 96 ? -8.856 1.860 -16.427 1.00 67.94 96 VAL A CA 1
ATOM 743 C C . VAL A 1 96 ? -10.064 0.944 -16.324 1.00 67.94 96 VAL A C 1
ATOM 745 O O . VAL A 1 96 ? -10.072 -0.141 -16.906 1.00 67.94 96 VAL A O 1
ATOM 748 N N . GLU A 1 97 ? -11.084 1.366 -15.579 1.00 62.31 97 GLU A N 1
ATOM 749 C CA . GLU A 1 97 ? -12.385 0.712 -15.672 1.00 62.31 97 GLU A CA 1
ATOM 750 C C . GLU A 1 97 ? -12.938 0.904 -17.092 1.00 62.31 97 GLU A C 1
ATOM 752 O O . GLU A 1 97 ? -12.810 1.995 -17.663 1.00 62.31 97 GLU A O 1
ATOM 757 N N . PRO A 1 98 ? -13.537 -0.134 -17.700 1.00 61.19 98 PRO A N 1
ATOM 758 C CA . PRO A 1 98 ? -14.147 0.005 -19.009 1.00 61.19 98 PRO A CA 1
ATOM 759 C C . PRO A 1 98 ? -15.254 1.059 -18.940 1.00 61.19 98 PRO A C 1
ATOM 761 O O . PRO A 1 98 ? -16.200 0.948 -18.157 1.00 61.19 98 PRO A O 1
ATOM 764 N N . ALA A 1 99 ? -15.141 2.089 -19.780 1.00 65.69 99 ALA A N 1
ATOM 765 C CA . ALA A 1 99 ? -16.161 3.118 -19.889 1.00 65.69 99 ALA A CA 1
ATOM 766 C C . ALA A 1 99 ? -17.496 2.460 -20.260 1.00 65.69 99 ALA A C 1
ATOM 768 O O . ALA A 1 99 ? -17.662 1.917 -21.353 1.00 65.69 99 ALA A O 1
ATOM 769 N N . THR A 1 100 ? -18.457 2.494 -19.338 1.00 66.31 100 THR A N 1
ATOM 770 C CA . THR A 1 100 ? -19.798 1.982 -19.611 1.00 66.31 100 THR A CA 1
ATOM 771 C C . THR A 1 100 ? -20.558 3.059 -20.378 1.00 66.31 100 THR A C 1
ATOM 773 O O . THR A 1 100 ? -21.126 3.976 -19.786 1.00 66.31 100 THR A O 1
ATOM 776 N N . MET A 1 101 ? -20.537 2.987 -21.711 1.00 63.12 101 MET A N 1
ATOM 777 C CA . MET A 1 101 ? -21.375 3.846 -22.546 1.00 63.12 101 MET A CA 1
ATOM 778 C C . MET A 1 101 ? -22.821 3.351 -22.434 1.00 63.12 101 MET A C 1
ATOM 780 O O . MET A 1 101 ? -23.167 2.288 -2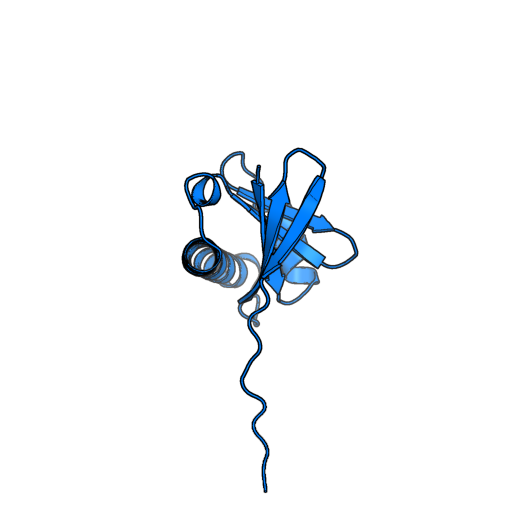2.945 1.00 63.12 101 MET A O 1
ATOM 784 N N . ARG A 1 102 ? -23.663 4.104 -21.720 1.00 59.75 102 ARG A N 1
ATOM 785 C CA . ARG A 1 102 ? -25.117 3.923 -21.769 1.00 59.75 102 ARG A CA 1
ATOM 786 C C . ARG A 1 102 ? -25.625 4.585 -23.048 1.00 59.75 102 ARG A C 1
ATOM 788 O O . ARG A 1 102 ? -25.474 5.796 -23.191 1.00 59.75 102 ARG A O 1
ATOM 795 N N . ILE A 1 103 ? -26.149 3.769 -23.960 1.00 67.06 103 ILE A N 1
ATOM 796 C CA . ILE A 1 103 ? -26.835 4.183 -25.192 1.00 67.06 103 ILE A CA 1
ATOM 797 C C . ILE A 1 103 ? -28.330 4.290 -24.903 1.00 67.06 103 ILE A C 1
ATOM 799 O O . ILE A 1 103 ? -28.827 3.406 -24.165 1.00 67.06 103 ILE A O 1
#

Radius of gyration: 14.31 Å; chains: 1; bounding box: 44×25×41 Å